Protein AF-A0A511W7J8-F1 (afdb_monomer_lite)

Secondary structure (DSSP, 8-state):
--HHHHHHHHHHHHHHHHTTS-TTSSPPPHHHHHHHHHHHTSHHHHHHHHHHHHHSSS-HHHHHHHHHHHHHHHHHHHHHHHH--

Sequence (85 aa):
MDYNYMEQHKQEQSQHQEHAITNHHDEVSIMTWIFILILTAIPFINLIALLVMAFGTFNPNINNFGKAVLILMAIGIIIGILTAF

Radius of gyration: 23.02 Å; chains: 1; bounding box: 33×19×81 Å

Foldseek 3Di:
DDVVVVVVVVVVVVVVVVVVPPPDQQDDDPVNVVVLVVQCVPPVSVLVCLVCQCPHDDRVVSNVVSVVVVVVVVVVVVVCVVPVD

Structure (mmCIF, N/CA/C/O backbone):
data_AF-A0A511W7J8-F1
#
_entry.id   AF-A0A511W7J8-F1
#
loop_
_atom_site.group_PDB
_atom_site.id
_atom_site.type_symbol
_atom_site.label_atom_id
_atom_site.label_alt_id
_atom_site.label_comp_id
_atom_site.label_asym_id
_atom_site.label_entity_id
_atom_site.label_seq_id
_atom_site.pdbx_PDB_ins_code
_atom_site.Cartn_x
_atom_site.Cartn_y
_atom_site.Cartn_z
_atom_site.occupancy
_atom_site.B_iso_or_equiv
_atom_site.auth_seq_id
_atom_site.auth_comp_id
_atom_site.auth_asym_id
_atom_site.auth_atom_id
_atom_site.pdbx_PDB_model_num
ATOM 1 N N . MET A 1 1 ? -2.489 -5.818 60.301 1.00 59.69 1 MET A N 1
ATOM 2 C CA . MET A 1 1 ? -2.326 -5.857 58.836 1.00 59.69 1 MET A CA 1
ATOM 3 C C . MET A 1 1 ? -2.396 -4.421 58.364 1.00 59.69 1 MET A C 1
ATOM 5 O O . MET A 1 1 ? -3.378 -3.767 58.684 1.00 59.69 1 MET A O 1
ATOM 9 N N . ASP A 1 2 ? -1.329 -3.906 57.762 1.00 70.62 2 ASP A N 1
ATOM 10 C CA . ASP A 1 2 ? -1.240 -2.498 57.369 1.00 70.62 2 ASP A CA 1
ATOM 11 C C . ASP A 1 2 ? -1.869 -2.322 55.977 1.00 70.62 2 ASP A C 1
ATOM 13 O O . ASP A 1 2 ? -1.521 -3.019 55.022 1.00 70.62 2 ASP A O 1
ATOM 17 N N . TYR A 1 3 ? -2.878 -1.454 55.909 1.00 65.69 3 TYR A N 1
ATOM 18 C CA . TYR A 1 3 ? -3.715 -1.232 54.732 1.00 65.69 3 TYR A CA 1
ATOM 19 C C . TYR A 1 3 ? -2.910 -0.725 53.526 1.00 65.69 3 TYR A C 1
ATOM 21 O O . TYR A 1 3 ? -3.281 -1.016 52.390 1.00 65.69 3 TYR A O 1
ATOM 29 N N . ASN A 1 4 ? -1.771 -0.063 53.759 1.00 65.75 4 ASN A N 1
ATOM 30 C CA . ASN A 1 4 ? -0.909 0.443 52.690 1.00 65.75 4 ASN A CA 1
ATOM 31 C C . ASN A 1 4 ? -0.312 -0.668 51.814 1.00 65.75 4 ASN A C 1
ATOM 33 O O . ASN A 1 4 ? -0.195 -0.490 50.605 1.00 65.75 4 ASN A O 1
ATOM 37 N N . TYR A 1 5 ? -0.002 -1.841 52.376 1.00 61.16 5 TYR A N 1
ATOM 38 C CA . TYR A 1 5 ? 0.545 -2.956 51.590 1.00 61.16 5 TYR A CA 1
ATOM 39 C C . TYR A 1 5 ? -0.503 -3.568 50.652 1.00 61.16 5 TYR A C 1
ATOM 41 O O . TYR A 1 5 ? -0.175 -4.022 49.560 1.00 61.16 5 TYR A O 1
ATOM 49 N N . MET A 1 6 ? -1.780 -3.554 51.047 1.00 62.59 6 MET A N 1
ATOM 50 C CA . MET A 1 6 ? -2.866 -4.027 50.184 1.00 62.59 6 MET A CA 1
ATOM 51 C C . MET A 1 6 ? -3.149 -3.052 49.031 1.00 62.59 6 MET A C 1
ATOM 53 O O . MET A 1 6 ? -3.437 -3.497 47.922 1.00 62.59 6 MET A O 1
ATOM 57 N N . GLU A 1 7 ? -3.030 -1.741 49.261 1.00 60.19 7 GLU A N 1
ATOM 58 C CA . GLU A 1 7 ? -3.181 -0.709 48.221 1.00 60.19 7 GLU A CA 1
ATOM 59 C C . GLU A 1 7 ? -2.059 -0.778 47.174 1.00 60.19 7 GLU A C 1
ATOM 61 O O . GLU A 1 7 ? -2.327 -0.722 45.973 1.00 60.19 7 GLU A O 1
ATOM 66 N N . GLN A 1 8 ? -0.815 -0.982 47.615 1.00 58.53 8 GLN A N 1
ATOM 67 C CA . GLN A 1 8 ? 0.354 -1.033 46.735 1.00 58.53 8 GLN A CA 1
ATOM 68 C C . GLN A 1 8 ? 0.304 -2.240 45.783 1.00 58.53 8 GLN A C 1
ATOM 70 O O . GLN A 1 8 ? 0.484 -2.091 44.575 1.00 58.53 8 GLN A O 1
ATOM 75 N N . HIS A 1 9 ? -0.065 -3.421 46.293 1.00 58.62 9 HIS A N 1
ATOM 76 C CA . HIS A 1 9 ? -0.252 -4.609 45.454 1.00 58.62 9 HIS A CA 1
ATOM 77 C C . HIS A 1 9 ? -1.448 -4.488 44.499 1.00 58.62 9 HIS A C 1
ATOM 79 O O . HIS A 1 9 ? -1.420 -5.043 43.400 1.00 58.62 9 HIS A O 1
ATOM 85 N N . LYS A 1 10 ? -2.482 -3.721 44.867 1.00 55.84 10 LYS A N 1
ATOM 86 C CA . LYS A 1 10 ? -3.614 -3.435 43.979 1.00 55.84 10 LYS A CA 1
ATOM 87 C C . LYS A 1 10 ? -3.223 -2.480 42.845 1.00 55.84 10 LYS A C 1
ATOM 89 O O . LYS A 1 10 ? -3.667 -2.673 41.714 1.00 55.84 10 LYS A O 1
ATOM 94 N N . GLN A 1 11 ? -2.373 -1.486 43.110 1.00 55.91 11 GLN A N 1
ATOM 95 C CA . GLN A 1 11 ? -1.859 -0.567 42.085 1.00 55.91 11 GLN A CA 1
ATOM 96 C C . GLN A 1 11 ? -0.905 -1.261 41.099 1.00 55.91 11 GLN A C 1
ATOM 98 O O . GLN A 1 11 ? -1.052 -1.077 39.891 1.00 55.91 11 GLN A O 1
ATOM 103 N N . GLU A 1 12 ? -0.009 -2.132 41.573 1.00 54.25 12 GLU A N 1
ATOM 104 C CA . GLU A 1 12 ? 0.894 -2.903 40.702 1.00 54.25 12 GLU A CA 1
ATOM 105 C C . GLU A 1 12 ? 0.150 -3.916 39.816 1.00 54.25 12 GLU A C 1
ATOM 107 O O . GLU A 1 12 ? 0.505 -4.097 38.647 1.00 54.25 12 GLU A O 1
ATOM 112 N N . GLN A 1 13 ? -0.911 -4.553 40.327 1.00 54.06 13 GLN A N 1
ATOM 113 C CA . GLN A 1 13 ? -1.771 -5.429 39.520 1.00 54.06 13 GLN A CA 1
ATOM 114 C C . GLN A 1 13 ? -2.593 -4.647 38.489 1.00 54.06 13 GLN A C 1
ATOM 116 O O . GLN A 1 13 ? -2.781 -5.130 37.376 1.00 54.06 13 GLN A O 1
ATOM 121 N N . SER A 1 14 ? -3.020 -3.423 38.813 1.00 53.41 14 SER A N 1
ATOM 122 C CA . SER A 1 14 ? -3.747 -2.561 37.872 1.00 53.41 14 SER A CA 1
ATOM 123 C C . SER A 1 14 ? -2.872 -2.165 36.676 1.00 53.41 14 SER A C 1
ATOM 125 O O . SER A 1 14 ? -3.326 -2.247 35.538 1.00 53.41 14 SER A O 1
ATOM 127 N N . GLN A 1 15 ? -1.595 -1.835 36.901 1.00 49.16 15 GLN A N 1
ATOM 128 C CA . GLN A 1 15 ? -0.671 -1.479 35.816 1.00 49.16 15 GLN A CA 1
ATOM 129 C C . GLN A 1 15 ? -0.276 -2.680 34.944 1.00 49.16 15 GLN A C 1
ATOM 131 O O . GLN A 1 15 ? -0.187 -2.543 33.727 1.00 49.16 15 GLN A O 1
ATOM 136 N N . HIS A 1 16 ? -0.111 -3.880 35.513 1.00 47.34 16 HIS A N 1
ATOM 137 C CA . HIS A 1 16 ? 0.161 -5.082 34.710 1.00 47.34 16 HIS A CA 1
ATOM 138 C C . HIS A 1 16 ? -1.071 -5.610 33.958 1.00 47.34 16 HIS A C 1
ATOM 140 O O . HIS A 1 16 ? -0.921 -6.310 32.957 1.00 47.34 16 HIS A O 1
ATOM 146 N N . GLN A 1 17 ? -2.283 -5.271 34.401 1.00 47.66 17 GLN A N 1
ATOM 147 C CA . GLN A 1 17 ? -3.523 -5.712 33.760 1.00 47.66 17 GLN A CA 1
ATOM 148 C C . GLN A 1 17 ? -4.054 -4.712 32.717 1.00 47.66 17 GLN A C 1
ATOM 150 O O . GLN A 1 17 ? -4.798 -5.110 31.821 1.00 47.66 17 GLN A O 1
ATOM 155 N N . GLU A 1 18 ? -3.592 -3.460 32.736 1.00 45.28 18 GLU A N 1
ATOM 156 C CA . GLU A 1 18 ? -3.880 -2.462 31.693 1.00 45.28 18 GLU A CA 1
ATOM 157 C C . GLU A 1 18 ? -3.143 -2.761 30.369 1.00 45.28 18 GLU A C 1
ATOM 159 O O . GLU A 1 18 ? -3.667 -2.517 29.281 1.00 45.28 18 GLU A O 1
ATOM 164 N N . HIS A 1 19 ? -1.991 -3.437 30.433 1.00 48.44 19 HIS A N 1
ATOM 165 C CA . HIS A 1 19 ? -1.303 -3.969 29.247 1.00 48.44 19 HIS A CA 1
ATOM 166 C C . HIS A 1 19 ? -1.906 -5.280 28.707 1.00 48.44 19 HIS A C 1
ATOM 168 O O . HIS A 1 19 ? -1.624 -5.667 27.574 1.00 48.44 19 HIS A O 1
ATOM 174 N N . ALA A 1 20 ? -2.759 -5.965 29.477 1.00 49.00 20 ALA A N 1
ATOM 175 C CA . ALA A 1 20 ? -3.459 -7.166 29.015 1.00 49.00 20 ALA A CA 1
ATOM 176 C C . ALA A 1 20 ? -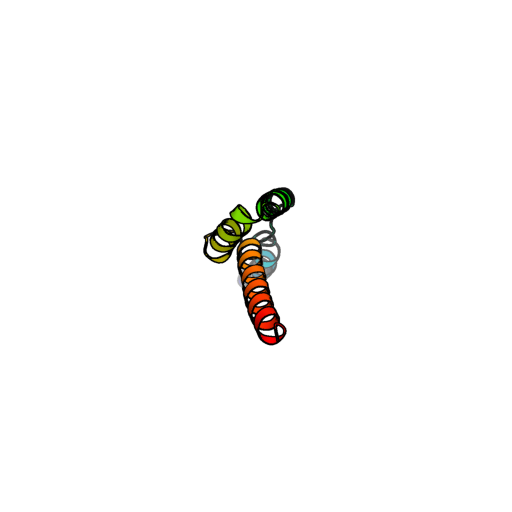4.797 -6.846 28.320 1.00 49.00 20 ALA A C 1
ATOM 178 O O . ALA A 1 20 ? -5.275 -7.651 27.518 1.00 49.00 20 ALA A O 1
ATOM 179 N N . ILE A 1 21 ? -5.375 -5.661 28.563 1.00 53.28 21 ILE A N 1
ATOM 180 C CA . ILE A 1 21 ? -6.647 -5.206 27.972 1.00 53.28 21 ILE A CA 1
ATOM 181 C C . ILE A 1 21 ? -6.435 -3.928 27.145 1.00 53.28 21 ILE A C 1
ATOM 183 O O . ILE A 1 21 ? -7.125 -2.932 27.299 1.00 53.28 21 ILE A O 1
ATOM 187 N N . THR A 1 22 ? -5.469 -3.952 26.228 1.00 51.28 22 THR A N 1
ATOM 188 C CA . THR A 1 22 ? -5.384 -2.997 25.103 1.00 51.28 22 THR A CA 1
ATOM 189 C C . THR A 1 22 ? -4.911 -3.697 23.820 1.00 51.28 22 THR A C 1
ATOM 191 O O . THR A 1 22 ? -4.242 -3.119 22.975 1.00 51.28 22 THR A O 1
ATOM 194 N N . ASN A 1 23 ? -5.263 -4.972 23.635 1.00 51.56 23 ASN A N 1
ATOM 195 C CA . ASN A 1 23 ? -4.787 -5.796 22.514 1.00 51.56 23 ASN A CA 1
ATOM 196 C C . ASN A 1 23 ? -5.613 -5.664 21.213 1.00 51.56 23 ASN A C 1
ATOM 198 O O . ASN A 1 23 ? -5.766 -6.647 20.500 1.00 51.56 23 ASN A O 1
ATOM 202 N N . HIS A 1 24 ? -6.163 -4.488 20.882 1.00 57.44 24 HIS A N 1
ATOM 203 C CA . HIS A 1 24 ? -7.065 -4.367 19.717 1.00 57.44 24 HIS A CA 1
ATOM 204 C C . HIS A 1 24 ? -6.976 -3.076 18.892 1.00 57.44 24 HIS A C 1
ATOM 206 O O . HIS A 1 24 ? -7.948 -2.729 18.228 1.00 57.44 24 HIS A O 1
ATOM 212 N N . HIS A 1 25 ? -5.863 -2.339 18.885 1.00 59.97 25 HIS A N 1
ATOM 213 C CA . HIS A 1 25 ? -5.917 -0.986 18.309 1.00 59.97 25 HIS A CA 1
ATOM 214 C C . HIS A 1 25 ? -5.361 -0.735 16.915 1.00 59.97 25 HIS A C 1
ATOM 216 O O . HIS A 1 25 ? -5.594 0.364 16.439 1.00 59.97 25 HIS A O 1
ATOM 222 N N . ASP A 1 26 ? -4.803 -1.714 16.195 1.00 73.50 26 ASP A N 1
ATOM 223 C CA . ASP A 1 26 ? -4.405 -1.481 14.793 1.00 73.50 26 ASP A CA 1
ATOM 224 C C . ASP A 1 26 ? -4.647 -2.662 13.840 1.00 73.50 26 ASP A C 1
ATOM 226 O O . ASP A 1 26 ? -4.250 -2.610 12.673 1.00 73.50 26 ASP A O 1
ATOM 230 N N . GLU A 1 27 ? -5.331 -3.725 14.258 1.00 87.69 27 GLU A N 1
ATOM 231 C CA . GLU A 1 27 ? -5.654 -4.808 13.327 1.00 87.69 27 GLU A CA 1
ATOM 232 C C . GLU A 1 27 ? -6.716 -4.381 12.302 1.00 87.69 27 GLU A C 1
ATOM 234 O 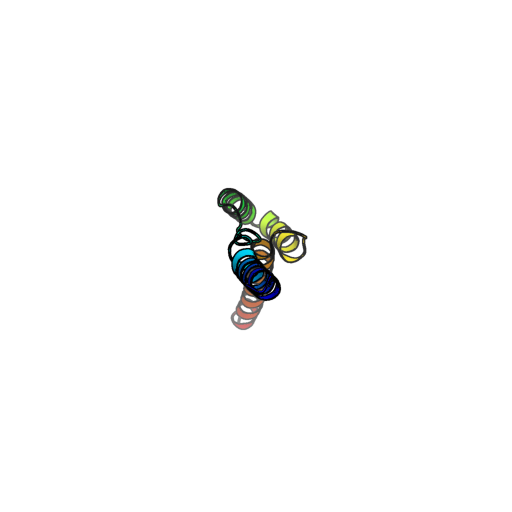O . GLU A 1 27 ? -7.739 -3.773 12.615 1.00 87.69 27 GLU A O 1
ATOM 239 N N . VAL A 1 28 ? -6.444 -4.677 11.034 1.00 92.19 28 VAL A N 1
ATOM 240 C CA . VAL A 1 28 ? -7.335 -4.347 9.919 1.00 92.19 28 VAL A CA 1
ATOM 241 C C . VAL A 1 28 ? -8.176 -5.572 9.603 1.00 92.19 28 VAL A C 1
ATOM 243 O O . VAL A 1 28 ? -7.637 -6.658 9.391 1.00 92.19 28 VAL 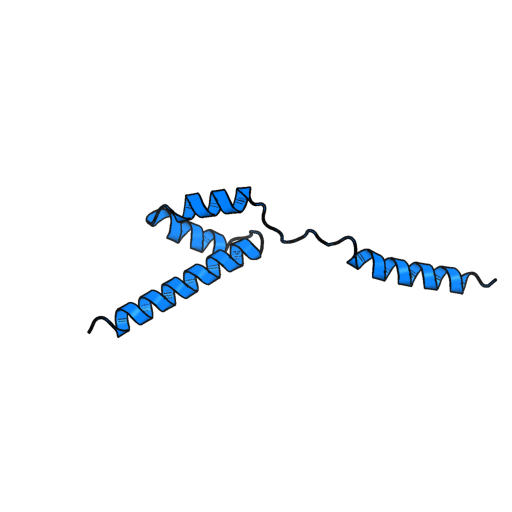A O 1
ATOM 246 N N . SER A 1 29 ? -9.496 -5.393 9.529 1.00 94.62 29 SER A N 1
ATOM 247 C CA . SER A 1 29 ? -10.408 -6.493 9.216 1.00 94.62 29 SER A CA 1
ATOM 248 C C . SER A 1 29 ? -10.101 -7.124 7.851 1.00 94.62 29 SER A C 1
ATOM 250 O O . SER A 1 29 ? -9.711 -6.440 6.899 1.00 94.62 29 SER A O 1
ATOM 252 N N . ILE A 1 30 ? -10.358 -8.427 7.718 1.00 95.38 30 ILE A N 1
ATOM 253 C CA . ILE A 1 30 ? -10.182 -9.141 6.445 1.00 95.38 30 ILE A CA 1
ATOM 254 C C . ILE A 1 30 ? -11.027 -8.537 5.315 1.00 95.38 30 ILE A C 1
ATOM 256 O O . ILE A 1 30 ? -10.565 -8.442 4.181 1.00 95.38 30 ILE A O 1
ATOM 260 N N . MET A 1 31 ? -12.237 -8.058 5.621 1.00 96.19 31 MET A N 1
ATOM 261 C CA . MET A 1 31 ? -13.111 -7.432 4.625 1.00 96.19 31 MET A CA 1
ATOM 262 C C . MET A 1 31 ? -12.509 -6.132 4.097 1.00 96.19 31 MET A C 1
ATOM 264 O O . MET A 1 31 ? -12.570 -5.873 2.898 1.00 96.19 31 MET A O 1
ATOM 268 N N . THR A 1 32 ? -11.865 -5.343 4.960 1.00 95.19 32 THR A N 1
ATOM 269 C CA . THR A 1 32 ? -11.142 -4.138 4.541 1.00 95.19 32 THR A CA 1
ATOM 270 C C . THR A 1 32 ? -10.006 -4.487 3.582 1.00 95.19 32 THR A C 1
ATOM 272 O O . THR A 1 32 ? -9.869 -3.835 2.550 1.00 95.19 32 THR A O 1
ATOM 275 N N . TRP A 1 33 ? -9.241 -5.547 3.859 1.00 95.88 33 TRP A N 1
ATOM 276 C CA . TRP A 1 33 ? -8.207 -6.023 2.935 1.00 95.88 33 TRP A CA 1
ATOM 277 C C . TRP A 1 33 ? -8.778 -6.482 1.596 1.00 95.88 33 TRP A C 1
ATOM 279 O O . TRP A 1 33 ? -8.228 -6.130 0.557 1.00 95.88 33 TRP A O 1
ATOM 289 N N . ILE A 1 34 ? -9.905 -7.197 1.594 1.00 97.38 34 ILE A N 1
ATOM 290 C CA . ILE A 1 34 ? -10.588 -7.598 0.356 1.00 97.38 34 ILE A CA 1
ATOM 291 C C . ILE A 1 34 ? -10.992 -6.363 -0.462 1.00 97.38 34 ILE A C 1
ATOM 293 O O . ILE A 1 34 ? -10.729 -6.318 -1.663 1.00 97.38 34 ILE A O 1
ATOM 297 N N . PHE A 1 35 ? -11.566 -5.333 0.169 1.00 95.19 35 PHE A N 1
ATOM 298 C CA . PHE A 1 35 ? -11.902 -4.084 -0.520 1.00 95.19 35 PHE A CA 1
ATOM 299 C C . PHE A 1 35 ? -10.670 -3.375 -1.082 1.00 95.19 35 PHE A C 1
ATOM 301 O O . PHE A 1 35 ? -10.709 -2.933 -2.229 1.00 95.19 35 PHE A O 1
ATOM 308 N N . ILE A 1 36 ? -9.579 -3.300 -0.312 1.00 95.19 36 ILE A N 1
ATOM 309 C CA . ILE A 1 36 ? -8.312 -2.728 -0.781 1.00 95.19 36 ILE A CA 1
ATOM 310 C C . ILE A 1 36 ? -7.823 -3.490 -2.016 1.00 95.19 36 ILE A C 1
ATOM 312 O O . ILE A 1 36 ? -7.530 -2.857 -3.021 1.00 95.19 36 ILE A O 1
ATOM 316 N N . LEU A 1 37 ? -7.807 -4.826 -1.989 1.00 94.81 37 LEU A N 1
ATOM 317 C CA . LEU A 1 37 ? -7.330 -5.651 -3.105 1.00 94.81 37 LEU A CA 1
ATOM 318 C C . LEU A 1 37 ? -8.182 -5.496 -4.374 1.00 94.81 37 LEU A C 1
ATOM 320 O O . LEU A 1 37 ? -7.640 -5.452 -5.477 1.00 94.81 37 LEU A O 1
ATOM 324 N N . ILE A 1 38 ? -9.505 -5.381 -4.237 1.00 95.00 38 ILE A N 1
ATOM 325 C CA . ILE A 1 38 ? -10.401 -5.104 -5.371 1.00 95.00 38 ILE A CA 1
ATOM 326 C C . ILE A 1 38 ? -10.136 -3.700 -5.928 1.00 95.00 38 ILE A C 1
ATOM 328 O O . ILE A 1 38 ? -10.082 -3.515 -7.144 1.00 95.00 38 ILE A O 1
ATOM 332 N N . LEU A 1 39 ? -9.944 -2.712 -5.051 1.00 92.75 39 LEU A N 1
ATOM 333 C CA . LEU A 1 39 ? -9.692 -1.328 -5.443 1.00 92.75 39 LEU A CA 1
ATOM 334 C C . LEU A 1 39 ? -8.341 -1.172 -6.160 1.00 92.75 39 LEU A C 1
ATOM 336 O O . LEU A 1 39 ? -8.263 -0.486 -7.180 1.00 92.75 39 LEU A O 1
ATOM 340 N N . THR A 1 40 ? -7.289 -1.832 -5.667 1.00 92.12 40 THR A N 1
ATOM 341 C CA . THR A 1 40 ? -5.937 -1.779 -6.247 1.00 92.12 40 THR A CA 1
ATOM 342 C C . THR A 1 40 ? -5.795 -2.608 -7.525 1.00 92.12 40 THR A C 1
ATOM 344 O O . THR A 1 40 ? -4.860 -2.378 -8.290 1.00 92.12 40 THR A O 1
ATOM 347 N N . ALA A 1 41 ? -6.720 -3.533 -7.809 1.00 92.81 41 ALA A N 1
ATOM 348 C CA . ALA A 1 41 ? -6.735 -4.298 -9.057 1.00 92.81 41 ALA A CA 1
ATOM 349 C C . ALA A 1 41 ? -7.035 -3.433 -10.296 1.00 92.81 41 ALA A C 1
ATOM 351 O O . ALA A 1 41 ? -6.708 -3.824 -11.416 1.00 92.81 41 ALA A O 1
ATOM 352 N N . ILE A 1 42 ? -7.640 -2.253 -10.116 1.00 93.31 42 ILE A N 1
ATOM 353 C CA . ILE A 1 42 ? -7.967 -1.329 -11.206 1.00 93.31 42 ILE A CA 1
ATOM 354 C C . ILE A 1 42 ? -6.793 -0.350 -11.402 1.00 93.31 42 ILE A C 1
ATOM 356 O O . ILE A 1 42 ? -6.615 0.536 -10.568 1.00 93.31 42 ILE A O 1
ATOM 360 N N . PRO A 1 43 ? -6.017 -0.412 -12.503 1.00 80.06 43 PRO A N 1
ATOM 361 C CA . PRO A 1 43 ? -4.719 0.272 -12.608 1.00 80.06 43 PRO A CA 1
ATOM 362 C C . PRO A 1 43 ? -4.763 1.795 -12.421 1.00 80.06 43 PRO A C 1
ATOM 364 O O . PRO A 1 43 ? -3.926 2.361 -11.723 1.00 80.06 43 PRO A O 1
ATOM 367 N N . PHE A 1 44 ? -5.753 2.466 -13.015 1.00 85.25 44 PHE A N 1
ATOM 368 C CA . PHE A 1 44 ? -5.877 3.927 -12.930 1.00 85.25 44 PHE A CA 1
ATOM 369 C C . PHE A 1 44 ? -6.358 4.399 -11.554 1.00 85.25 44 PHE A C 1
ATOM 371 O O . PHE A 1 44 ? -5.909 5.430 -11.057 1.00 85.25 44 PHE A O 1
ATOM 378 N N . ILE A 1 45 ? -7.248 3.632 -10.920 1.00 89.25 45 ILE A N 1
ATOM 379 C CA . ILE A 1 45 ? -7.762 3.944 -9.582 1.00 89.25 45 ILE A CA 1
ATOM 380 C C . ILE A 1 45 ? -6.710 3.607 -8.526 1.00 89.25 45 ILE A C 1
ATOM 382 O O . ILE A 1 45 ? -6.599 4.324 -7.535 1.00 89.25 45 ILE A O 1
ATOM 386 N N . ASN A 1 46 ? -5.891 2.580 -8.770 1.00 92.81 46 ASN A N 1
ATOM 387 C CA . ASN A 1 46 ? -4.845 2.120 -7.869 1.00 92.81 46 ASN A CA 1
ATOM 388 C C . ASN A 1 46 ? -3.907 3.259 -7.456 1.00 92.81 46 ASN A C 1
ATOM 390 O O . ASN A 1 46 ? -3.677 3.443 -6.269 1.00 92.81 46 ASN A O 1
ATOM 394 N N . LEU A 1 47 ? -3.433 4.092 -8.391 1.00 91.62 47 LEU A N 1
ATOM 395 C CA . LEU A 1 47 ? -2.533 5.195 -8.034 1.00 91.62 47 LEU A CA 1
ATOM 396 C C . LEU A 1 47 ? -3.193 6.200 -7.075 1.00 91.62 47 LEU A C 1
ATOM 398 O O . LEU A 1 47 ? -2.593 6.579 -6.071 1.00 91.62 47 LEU A O 1
ATOM 402 N N . ILE A 1 48 ? -4.439 6.599 -7.345 1.00 94.25 48 ILE A N 1
ATOM 403 C CA . ILE A 1 48 ? -5.181 7.530 -6.480 1.00 94.25 48 ILE A CA 1
ATOM 404 C C . ILE A 1 48 ? -5.467 6.877 -5.124 1.00 94.25 48 ILE A C 1
ATOM 406 O O . ILE A 1 48 ? -5.254 7.494 -4.082 1.00 94.25 48 ILE A O 1
ATOM 410 N N . ALA A 1 49 ? -5.897 5.615 -5.126 1.00 94.69 49 ALA A N 1
ATOM 411 C CA . ALA A 1 49 ? -6.161 4.846 -3.920 1.00 94.69 49 ALA A CA 1
ATOM 412 C C . ALA A 1 49 ? -4.904 4.709 -3.047 1.00 94.69 49 ALA A C 1
ATOM 414 O O . ALA A 1 49 ? -4.986 4.878 -1.835 1.00 94.69 49 ALA A O 1
ATOM 415 N N . LEU A 1 50 ? -3.735 4.473 -3.648 1.00 94.94 50 LEU A N 1
ATOM 416 C CA . LEU A 1 50 ? -2.446 4.412 -2.957 1.00 94.94 50 LEU A CA 1
ATOM 417 C C . LEU A 1 50 ? -2.060 5.744 -2.323 1.00 94.94 50 LEU A C 1
ATOM 419 O O . LEU A 1 50 ? -1.593 5.745 -1.188 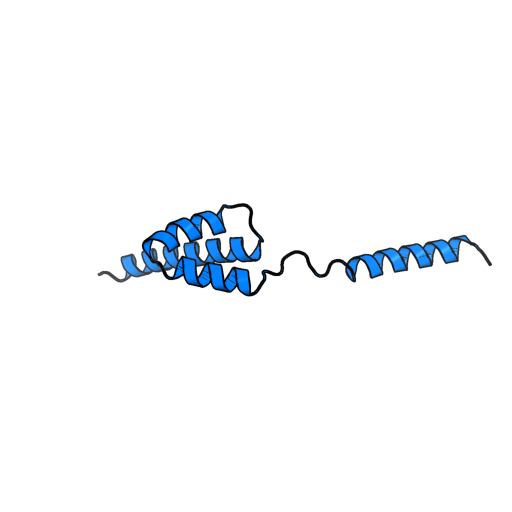1.00 94.94 50 LEU A O 1
ATOM 423 N N . LEU A 1 51 ? -2.287 6.869 -3.004 1.00 94.56 51 LEU A N 1
ATOM 424 C CA . LEU A 1 51 ? -2.053 8.198 -2.431 1.00 94.56 51 LEU A CA 1
ATOM 425 C C . LEU A 1 51 ? -2.990 8.472 -1.249 1.00 94.56 51 LEU A C 1
ATOM 427 O O . LEU A 1 51 ? -2.539 8.939 -0.203 1.00 94.56 51 LEU A O 1
ATOM 431 N N . VAL A 1 52 ? -4.275 8.137 -1.394 1.00 95.31 52 VAL A N 1
ATOM 432 C CA . VAL A 1 52 ? -5.269 8.271 -0.323 1.00 95.31 52 VAL A CA 1
ATOM 433 C C . VAL A 1 52 ? -4.886 7.398 0.869 1.00 95.31 52 VAL A C 1
ATOM 435 O O . VAL A 1 52 ? -4.843 7.904 1.982 1.00 95.31 52 VAL A O 1
ATOM 438 N N . MET A 1 53 ? -4.527 6.130 0.660 1.00 95.50 53 MET A N 1
ATOM 439 C CA . MET A 1 53 ? -4.061 5.252 1.735 1.00 95.50 53 MET A CA 1
ATOM 440 C C . MET A 1 53 ? -2.767 5.779 2.371 1.00 95.50 53 MET A C 1
ATOM 442 O O . MET A 1 53 ? -2.682 5.871 3.584 1.00 95.50 53 MET A O 1
ATOM 446 N N . ALA A 1 54 ? -1.767 6.188 1.590 1.00 96.19 54 ALA A N 1
ATOM 447 C CA . ALA A 1 54 ? -0.466 6.598 2.119 1.00 96.19 54 ALA A CA 1
ATOM 448 C C . ALA A 1 54 ? -0.507 7.887 2.956 1.00 96.19 54 ALA A C 1
ATOM 450 O O . ALA A 1 54 ? 0.246 8.012 3.928 1.00 96.19 54 ALA A O 1
ATOM 451 N N . PHE A 1 55 ? -1.348 8.848 2.569 1.00 96.19 55 PHE A N 1
ATOM 452 C CA . PHE A 1 55 ? -1.375 10.192 3.157 1.00 96.19 55 PHE A CA 1
ATOM 453 C C . PHE A 1 55 ? -2.686 10.533 3.874 1.00 96.19 55 PHE A C 1
ATOM 455 O O . PHE A 1 55 ? -2.803 11.613 4.450 1.00 96.19 55 PHE A O 1
ATOM 462 N N . GLY A 1 56 ? -3.668 9.635 3.851 1.00 93.88 56 GLY A N 1
ATOM 463 C CA . GLY A 1 56 ? -4.941 9.796 4.541 1.00 93.88 56 GLY A CA 1
ATOM 464 C C . GLY A 1 56 ? -4.883 9.427 6.021 1.00 93.88 56 GLY A C 1
ATOM 465 O O . GLY A 1 56 ? -3.860 9.012 6.567 1.00 93.88 56 GLY A O 1
ATOM 466 N N . THR A 1 57 ? -6.026 9.561 6.683 1.00 92.94 57 THR A N 1
ATOM 467 C CA . THR A 1 57 ? -6.211 9.238 8.102 1.00 92.94 57 THR A CA 1
ATOM 468 C C . THR A 1 57 ? -6.893 7.874 8.254 1.00 92.94 57 THR A C 1
ATOM 470 O O . THR A 1 57 ? -8.046 7.805 8.680 1.00 92.94 57 THR A O 1
ATOM 473 N N . PHE A 1 58 ? -6.217 6.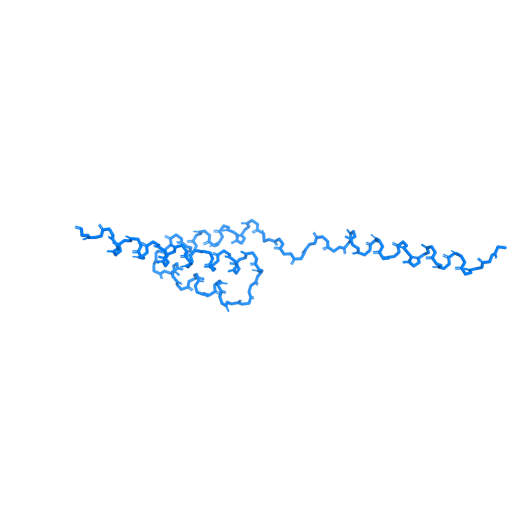792 7.856 1.00 92.81 58 PHE A N 1
ATOM 474 C CA . PHE A 1 58 ? -6.686 5.416 8.069 1.00 92.81 58 PHE A CA 1
ATOM 475 C C . PHE A 1 58 ? -5.869 4.707 9.155 1.00 92.81 58 PHE A C 1
ATOM 477 O O . PHE A 1 58 ? -4.963 5.280 9.759 1.00 92.81 58 PHE A O 1
ATOM 484 N N . ASN A 1 59 ? -6.201 3.436 9.387 1.00 94.12 59 ASN A N 1
ATOM 485 C CA . ASN A 1 59 ? -5.413 2.535 10.215 1.00 94.12 59 ASN A CA 1
ATOM 486 C C . ASN A 1 59 ? -3.937 2.520 9.750 1.00 94.12 59 ASN A C 1
ATOM 488 O O . ASN A 1 59 ? -3.681 2.462 8.539 1.00 94.12 59 ASN A O 1
ATOM 492 N N . PRO A 1 60 ? -2.958 2.535 10.673 1.00 94.44 60 PRO A N 1
ATOM 493 C CA . PRO A 1 60 ? -1.544 2.629 10.324 1.00 94.44 60 PRO A CA 1
ATOM 494 C C . PRO A 1 60 ? -1.061 1.490 9.423 1.00 94.44 60 PRO A C 1
ATOM 496 O O . PRO A 1 60 ? -0.205 1.731 8.577 1.00 94.44 60 PRO A O 1
ATOM 499 N N . ASN A 1 61 ? -1.628 0.283 9.513 1.00 94.94 61 ASN A N 1
ATOM 500 C CA . ASN A 1 61 ? -1.286 -0.824 8.615 1.00 94.94 61 ASN A CA 1
ATOM 501 C C . ASN A 1 61 ? -1.714 -0.551 7.164 1.00 94.94 61 ASN A C 1
ATOM 503 O O . ASN A 1 61 ? -0.965 -0.858 6.236 1.00 94.94 61 ASN A O 1
ATOM 507 N N . ILE A 1 62 ? -2.868 0.091 6.956 1.00 96.19 62 ILE A N 1
ATOM 508 C CA . ILE A 1 62 ? -3.334 0.514 5.623 1.00 96.19 62 ILE A CA 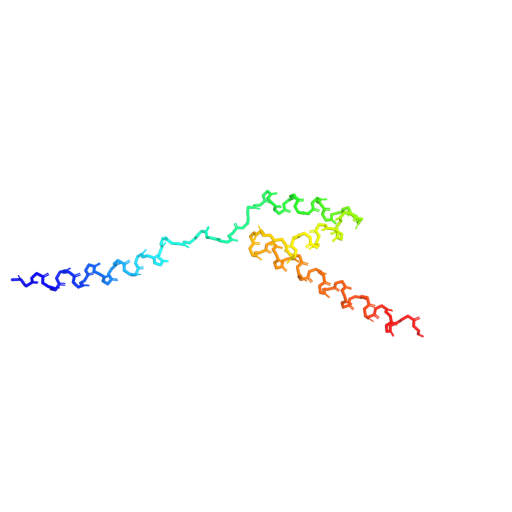1
ATOM 509 C C . ILE A 1 62 ? -2.443 1.641 5.095 1.00 96.19 62 ILE A C 1
ATOM 511 O O . ILE A 1 62 ? -1.999 1.606 3.945 1.00 96.19 62 ILE A O 1
ATOM 515 N N . ASN A 1 63 ? -2.123 2.614 5.949 1.00 96.50 63 ASN A N 1
ATOM 516 C CA . ASN A 1 63 ? -1.255 3.722 5.567 1.00 96.50 63 ASN A CA 1
ATOM 517 C C . ASN A 1 63 ? 0.153 3.245 5.195 1.00 96.50 63 ASN A C 1
ATOM 519 O O . ASN A 1 63 ? 0.722 3.685 4.192 1.00 96.50 63 ASN A O 1
ATOM 523 N N . ASN A 1 64 ? 0.710 2.319 5.973 1.00 96.19 64 ASN A N 1
ATOM 524 C CA . ASN A 1 64 ? 2.016 1.725 5.712 1.00 96.19 64 ASN A CA 1
ATOM 525 C C . ASN A 1 64 ? 2.014 0.901 4.423 1.00 96.19 64 ASN A C 1
ATOM 527 O O . ASN A 1 64 ? 2.976 0.990 3.663 1.00 96.19 64 ASN A O 1
ATOM 531 N N . PHE A 1 65 ? 0.930 0.177 4.126 1.00 96.50 65 PHE A N 1
ATOM 532 C CA . PHE A 1 65 ? 0.765 -0.505 2.843 1.00 96.50 65 PHE A CA 1
ATOM 533 C C . PHE A 1 65 ? 0.816 0.481 1.668 1.00 96.50 65 PHE A C 1
ATOM 535 O O . PHE A 1 65 ? 1.626 0.303 0.758 1.00 96.50 65 PHE A O 1
ATOM 542 N N . GLY A 1 66 ? 0.028 1.562 1.714 1.00 97.12 66 GLY A N 1
ATOM 543 C CA . GLY A 1 66 ? 0.034 2.591 0.669 1.00 97.12 66 GLY A CA 1
ATOM 544 C C . GLY A 1 66 ? 1.428 3.186 0.445 1.00 97.12 66 GLY A C 1
ATOM 545 O O . GLY A 1 66 ? 1.913 3.240 -0.686 1.00 97.12 66 GLY A O 1
ATOM 546 N N . LYS A 1 67 ? 2.119 3.560 1.530 1.00 97.69 67 LYS A N 1
ATOM 547 C CA . LYS A 1 67 ? 3.494 4.088 1.478 1.00 97.69 67 LYS A CA 1
ATOM 548 C C . LYS A 1 67 ? 4.481 3.075 0.895 1.00 97.69 67 LYS A C 1
ATOM 550 O O . LYS A 1 67 ? 5.281 3.442 0.038 1.00 97.69 67 LYS A O 1
ATOM 555 N N . ALA A 1 68 ? 4.422 1.815 1.325 1.00 97.75 68 ALA A N 1
ATOM 556 C CA . ALA A 1 68 ? 5.318 0.764 0.852 1.00 97.75 68 ALA A CA 1
ATOM 557 C C . ALA A 1 68 ? 5.172 0.531 -0.656 1.00 97.75 68 ALA A C 1
ATOM 559 O O . ALA A 1 68 ? 6.173 0.484 -1.370 1.00 97.75 68 ALA A O 1
ATOM 560 N N . VAL A 1 69 ? 3.938 0.455 -1.161 1.00 96.12 69 VAL A N 1
ATOM 561 C CA . VAL A 1 69 ? 3.690 0.269 -2.596 1.00 96.12 69 VAL A CA 1
ATOM 562 C C . VAL A 1 69 ? 4.182 1.473 -3.404 1.00 96.12 69 VAL A C 1
ATOM 564 O O . VAL A 1 69 ? 4.801 1.278 -4.447 1.00 96.12 69 VAL A O 1
ATOM 567 N N . LEU A 1 70 ? 3.986 2.707 -2.926 1.00 96.19 70 LEU A N 1
ATOM 568 C CA . LEU A 1 70 ? 4.521 3.902 -3.595 1.00 96.19 70 LEU A CA 1
ATOM 569 C C . LEU A 1 70 ? 6.055 3.906 -3.643 1.00 96.19 70 LEU A C 1
ATOM 571 O O . LEU A 1 70 ? 6.632 4.241 -4.676 1.00 96.19 70 LEU A O 1
ATOM 575 N N . ILE A 1 71 ? 6.721 3.492 -2.561 1.00 97.75 71 ILE A N 1
ATOM 576 C CA . ILE A 1 71 ? 8.184 3.354 -2.525 1.00 97.75 71 ILE A CA 1
ATOM 577 C C . ILE A 1 71 ? 8.647 2.293 -3.529 1.00 97.75 71 ILE A C 1
ATOM 579 O O . ILE A 1 71 ? 9.558 2.554 -4.313 1.00 97.75 71 ILE A O 1
ATOM 583 N N . LEU A 1 72 ? 8.004 1.121 -3.558 1.00 96.94 72 LEU A N 1
ATOM 584 C CA . LEU A 1 72 ? 8.324 0.065 -4.523 1.00 96.94 72 LEU A CA 1
ATOM 585 C C . LEU A 1 72 ? 8.111 0.525 -5.967 1.00 96.94 72 LEU A C 1
ATOM 587 O O . LEU A 1 72 ? 8.926 0.220 -6.833 1.00 96.94 72 LEU A O 1
ATOM 591 N N . MET A 1 73 ? 7.054 1.295 -6.225 1.00 94.44 73 MET A N 1
ATOM 592 C CA . MET A 1 73 ? 6.787 1.871 -7.540 1.00 94.44 73 MET A CA 1
ATOM 593 C C . MET A 1 73 ? 7.881 2.862 -7.949 1.00 94.44 73 MET A C 1
ATOM 595 O O . MET A 1 73 ? 8.381 2.784 -9.068 1.00 94.44 73 MET A O 1
ATOM 599 N N . ALA A 1 74 ? 8.311 3.741 -7.039 1.00 96.12 74 ALA A N 1
ATOM 600 C CA . ALA A 1 74 ? 9.415 4.666 -7.285 1.00 96.12 74 ALA A CA 1
ATOM 601 C C . ALA A 1 74 ? 10.729 3.923 -7.584 1.00 96.12 74 ALA A C 1
ATOM 603 O O . ALA A 1 74 ? 11.412 4.249 -8.553 1.00 96.12 74 ALA A O 1
ATOM 604 N N . ILE A 1 75 ? 11.048 2.881 -6.809 1.00 98.00 75 ILE A N 1
ATOM 605 C CA . ILE A 1 75 ? 12.211 2.015 -7.054 1.00 98.00 75 ILE A CA 1
ATOM 606 C C . ILE A 1 75 ? 12.102 1.339 -8.425 1.00 98.00 75 ILE A C 1
ATOM 608 O O . ILE A 1 75 ? 13.064 1.354 -9.190 1.00 98.00 75 ILE A O 1
ATOM 612 N N . GLY A 1 76 ? 10.937 0.783 -8.764 1.00 95.75 76 GLY A N 1
ATOM 613 C CA . GLY A 1 76 ? 10.694 0.140 -10.055 1.00 95.75 76 GLY A CA 1
ATOM 614 C C . GLY A 1 76 ? 10.888 1.091 -11.236 1.00 95.75 76 GLY A C 1
ATOM 615 O O . GLY A 1 76 ? 11.513 0.714 -12.224 1.00 95.75 76 GLY A O 1
ATOM 616 N N . ILE A 1 77 ? 10.433 2.341 -11.111 1.00 95.50 77 ILE A N 1
ATOM 617 C CA . ILE A 1 77 ? 10.662 3.389 -12.115 1.00 95.50 77 ILE A CA 1
ATOM 618 C C . ILE A 1 77 ? 12.161 3.675 -12.263 1.00 95.50 77 ILE A C 1
ATOM 620 O O . ILE A 1 77 ? 12.663 3.703 -13.384 1.00 95.50 77 ILE A O 1
ATOM 624 N N . ILE A 1 78 ? 12.887 3.845 -11.153 1.00 97.38 78 ILE A N 1
ATOM 625 C CA . ILE A 1 78 ? 14.336 4.102 -11.174 1.00 97.38 78 ILE A CA 1
ATOM 626 C C . ILE A 1 78 ? 15.078 2.951 -11.864 1.00 97.38 78 ILE A C 1
ATOM 628 O O . ILE A 1 78 ? 15.873 3.194 -12.769 1.00 97.38 78 ILE A O 1
ATOM 632 N N . ILE A 1 79 ? 14.797 1.701 -11.486 1.00 97.56 79 ILE A N 1
ATOM 633 C CA . ILE A 1 79 ? 15.410 0.513 -12.101 1.00 97.56 79 ILE A CA 1
ATOM 634 C C . ILE A 1 79 ? 15.067 0.431 -13.593 1.00 97.56 79 ILE A C 1
ATOM 636 O O . ILE A 1 79 ? 15.950 0.169 -14.410 1.00 97.56 79 ILE A O 1
ATOM 640 N N . GLY A 1 80 ? 13.808 0.677 -13.961 1.00 96.06 80 GLY A N 1
ATOM 641 C CA . GLY A 1 80 ? 13.362 0.677 -15.353 1.00 96.06 80 GLY A CA 1
ATOM 642 C C . GLY A 1 80 ? 14.118 1.696 -16.201 1.00 96.06 80 GLY A C 1
ATOM 643 O O . GLY A 1 80 ? 14.575 1.360 -17.285 1.00 96.06 80 GLY A O 1
ATOM 644 N N . ILE A 1 81 ? 14.333 2.908 -15.684 1.00 95.38 81 ILE A N 1
ATOM 645 C CA . ILE A 1 81 ? 15.137 3.934 -16.362 1.00 95.38 81 ILE A CA 1
ATOM 646 C C . ILE A 1 81 ? 16.596 3.481 -16.501 1.00 95.38 81 ILE A C 1
ATOM 648 O O . ILE A 1 81 ? 17.171 3.625 -17.573 1.00 95.38 81 ILE A O 1
ATOM 652 N N . LEU A 1 82 ? 17.199 2.924 -15.447 1.00 95.94 82 LEU A N 1
ATOM 653 C CA . LEU A 1 82 ? 18.605 2.500 -15.467 1.00 95.94 82 LEU A CA 1
ATOM 654 C C . LEU A 1 82 ? 18.883 1.333 -16.425 1.00 95.94 82 LEU A C 1
ATOM 656 O O . LEU A 1 82 ? 19.994 1.226 -16.932 1.00 95.94 82 LEU A O 1
ATOM 660 N N . THR A 1 83 ? 17.900 0.462 -16.652 1.00 94.88 83 THR A N 1
ATOM 661 C CA . THR A 1 83 ? 18.025 -0.738 -17.501 1.00 94.88 83 THR A CA 1
ATOM 662 C C . THR A 1 83 ? 17.489 -0.549 -18.921 1.00 94.88 83 THR A C 1
ATOM 664 O O . THR A 1 83 ? 17.566 -1.472 -19.725 1.00 94.88 83 THR A O 1
ATOM 667 N N . ALA A 1 84 ? 16.944 0.625 -19.251 1.00 88.38 84 ALA A N 1
ATOM 668 C CA . ALA A 1 84 ? 16.337 0.907 -20.554 1.00 88.38 84 ALA A CA 1
ATOM 669 C C . ALA A 1 84 ? 17.345 1.165 -21.699 1.00 88.38 84 ALA A C 1
ATOM 671 O O . ALA A 1 84 ? 16.927 1.564 -22.788 1.00 88.38 84 ALA A O 1
ATOM 672 N N . PHE A 1 85 ? 18.643 0.946 -21.476 1.00 74.50 85 PHE A N 1
ATOM 673 C CA . PHE A 1 85 ? 19.742 1.198 -22.416 1.00 74.50 85 PHE A CA 1
ATOM 674 C C . PHE A 1 85 ? 20.720 0.020 -22.422 1.00 74.50 85 PHE A C 1
ATOM 676 O O . PHE A 1 85 ? 21.440 -0.124 -23.435 1.00 74.50 85 PHE A O 1
#

pLDDT: mean 82.64, std 18.08, range [45.28, 98.0]

Organism: NCBI:txid94136